Protein AF-A0A2M8FBP7-F1 (afdb_monomer)

pLDDT: mean 81.25, std 10.58, range [45.84, 94.75]

Sequence (83 aa):
MGANMSLKKSAWDKIKYRTAIKDHHVHEDVDITMLIGKIGKIEFDKKLIMATSARRIKRRPHSFFVQYPVRMLKTYRKHSKNN

Secondary structure (DSSP, 8-state):
--------HHHHHHHTTT--TT-TTS-HHHHHHHHHHTTS-----TT------THHHHH-HHHHHTHHHHHHHHHHHHHHH--

Solvent-accessible surface area (backbone atoms only — not comparable to full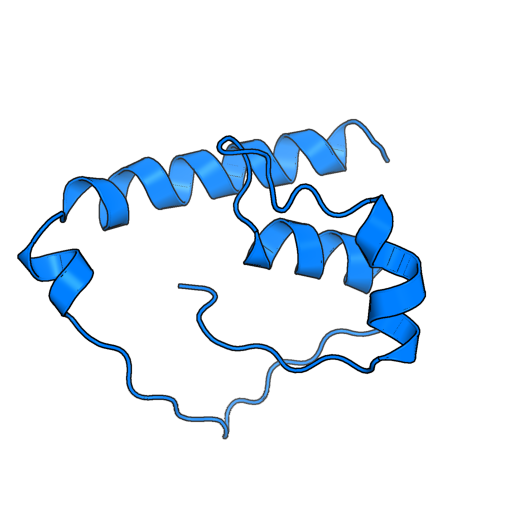-atom values): 5377 Å² total; per-residue (Å²): 140,64,90,75,85,86,78,57,68,78,58,44,72,74,40,59,88,76,50,55,78,86,42,88,61,44,34,53,59,59,49,50,49,56,56,44,55,76,77,49,89,83,84,82,67,89,83,70,80,76,91,78,79,63,61,55,56,76,75,41,43,62,59,58,75,48,52,43,58,54,20,46,56,45,34,51,54,57,55,65,75,74,108

Foldseek 3Di:
DLPDDDDDPVLCVVCVVVQPPVDPLADRSLLSVLSSVVPDDDDDDPVDDDDDDCVCCVPPVCCVPPVVVRNHVSSVVVVVVVD

Structure (mmCIF, N/CA/C/O backbone):
data_AF-A0A2M8FBP7-F1
#
_entry.id   AF-A0A2M8FBP7-F1
#
loop_
_atom_site.group_PDB
_atom_site.id
_atom_site.type_symbol
_atom_site.label_atom_id
_atom_site.label_alt_id
_atom_site.label_comp_id
_atom_site.label_asym_id
_atom_site.label_entity_id
_atom_site.label_seq_id
_atom_site.pdbx_PDB_ins_code
_atom_site.Cartn_x
_atom_site.Cartn_y
_atom_site.Cartn_z
_atom_site.occupancy
_atom_site.B_iso_or_equiv
_atom_site.auth_seq_id
_atom_site.auth_comp_id
_atom_site.auth_asym_id
_atom_site.auth_atom_id
_atom_site.pdbx_PDB_model_num
ATOM 1 N N . MET A 1 1 ? 2.958 -1.351 -10.034 1.00 51.59 1 MET A N 1
ATOM 2 C CA . MET A 1 1 ? 4.068 -1.193 -9.090 1.00 51.59 1 MET A CA 1
ATOM 3 C C . MET A 1 1 ? 3.497 -0.775 -7.737 1.00 51.59 1 MET A C 1
ATOM 5 O O . MET A 1 1 ? 3.572 0.380 -7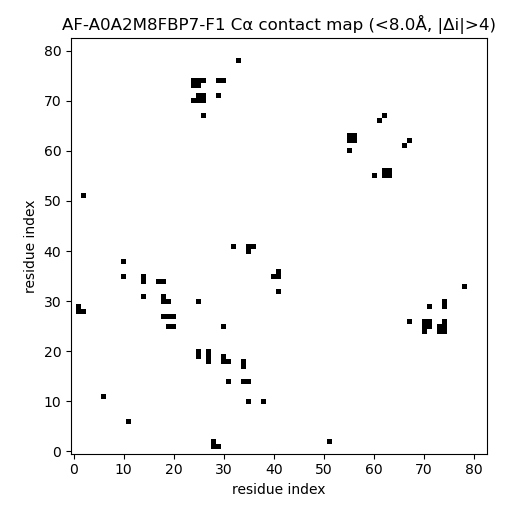.367 1.00 51.59 1 MET A O 1
ATOM 9 N N . GLY A 1 2 ? 2.907 -1.731 -7.023 1.00 55.53 2 GLY A N 1
ATOM 10 C CA . GLY A 1 2 ? 2.663 -1.707 -5.574 1.00 55.53 2 GLY A CA 1
ATOM 11 C C . GLY A 1 2 ? 2.970 -3.107 -5.029 1.00 55.53 2 GLY A C 1
ATOM 12 O O . GLY A 1 2 ? 2.245 -3.675 -4.233 1.00 55.53 2 GLY A O 1
ATOM 13 N N . ALA A 1 3 ? 4.014 -3.734 -5.584 1.00 64.38 3 ALA A N 1
ATOM 14 C CA . ALA A 1 3 ? 4.128 -5.190 -5.656 1.00 64.38 3 ALA A CA 1
ATOM 15 C C . ALA A 1 3 ? 4.460 -5.875 -4.323 1.00 64.38 3 ALA A C 1
ATOM 17 O O . ALA A 1 3 ? 4.568 -7.099 -4.294 1.00 64.38 3 ALA A O 1
ATOM 18 N N . ASN A 1 4 ? 4.672 -5.110 -3.254 1.00 81.38 4 ASN A N 1
ATOM 19 C CA . ASN A 1 4 ? 4.936 -5.667 -1.944 1.00 81.38 4 ASN A CA 1
ATOM 20 C C . ASN A 1 4 ? 4.507 -4.706 -0.839 1.00 81.38 4 ASN A C 1
ATOM 22 O O . ASN A 1 4 ? 4.886 -3.535 -0.848 1.00 81.38 4 ASN A O 1
ATOM 26 N N . MET A 1 5 ? 3.764 -5.231 0.126 1.00 89.06 5 MET A N 1
ATOM 27 C CA . MET A 1 5 ? 3.533 -4.594 1.410 1.00 89.06 5 MET A CA 1
ATOM 28 C C . MET A 1 5 ? 3.368 -5.682 2.467 1.00 89.06 5 MET A C 1
ATOM 30 O O . MET A 1 5 ? 2.880 -6.775 2.179 1.00 89.06 5 MET A O 1
ATOM 34 N N . SER A 1 6 ? 3.720 -5.361 3.706 1.00 90.06 6 SER A N 1
ATOM 35 C CA . SER A 1 6 ? 3.336 -6.163 4.863 1.00 90.06 6 SER A CA 1
ATOM 36 C C . SER A 1 6 ? 2.443 -5.324 5.769 1.00 90.06 6 SER A C 1
ATOM 38 O O . SER A 1 6 ? 2.606 -4.108 5.875 1.00 90.06 6 SER A O 1
ATOM 40 N N . LEU A 1 7 ? 1.455 -5.961 6.392 1.00 91.19 7 LEU A N 1
ATOM 41 C CA . LEU A 1 7 ? 0.524 -5.298 7.298 1.00 91.19 7 LEU A CA 1
ATOM 42 C C . LEU A 1 7 ? 0.118 -6.244 8.427 1.00 91.19 7 LEU A C 1
ATOM 44 O O . LEU A 1 7 ? 0.039 -7.459 8.251 1.00 91.19 7 LEU A O 1
ATOM 48 N N . LYS A 1 8 ? -0.141 -5.684 9.611 1.00 93.56 8 LYS A N 1
ATOM 49 C CA . LYS A 1 8 ? -0.586 -6.469 10.770 1.00 93.56 8 LYS A CA 1
ATOM 50 C C . LYS A 1 8 ? -1.990 -7.019 10.521 1.00 93.56 8 LYS A C 1
ATOM 52 O O . LYS A 1 8 ? -2.870 -6.275 10.092 1.00 93.56 8 LYS A O 1
ATOM 57 N N . LYS A 1 9 ? -2.244 -8.273 10.911 1.00 93.75 9 LYS A N 1
ATOM 58 C CA . LYS A 1 9 ? -3.584 -8.890 10.839 1.00 93.75 9 LYS A CA 1
ATOM 59 C C . LYS A 1 9 ? -4.663 -8.031 11.513 1.00 93.75 9 LYS A C 1
ATOM 61 O O . LYS A 1 9 ? -5.738 -7.841 10.963 1.00 93.75 9 LYS A O 1
ATOM 66 N N . SER A 1 10 ? -4.343 -7.421 12.652 1.00 94.75 10 SER A N 1
ATOM 67 C CA . SER A 1 10 ? -5.261 -6.518 13.354 1.00 94.75 10 SER A CA 1
ATOM 68 C C . SER A 1 10 ? -5.620 -5.255 12.561 1.00 94.75 10 SER A C 1
ATOM 70 O O . SER A 1 10 ? -6.724 -4.738 12.713 1.00 94.75 10 SER A O 1
ATOM 72 N N . ALA A 1 11 ? -4.721 -4.750 11.710 1.00 92.56 11 ALA A N 1
ATOM 73 C CA . ALA A 1 11 ? -5.026 -3.657 10.789 1.00 92.56 11 ALA A CA 1
ATOM 74 C C . ALA A 1 11 ? -5.874 -4.157 9.610 1.00 92.56 11 ALA A C 1
ATOM 76 O O . ALA A 1 11 ? -6.841 -3.494 9.240 1.00 92.56 11 ALA A O 1
ATOM 77 N N . TRP A 1 12 ? -5.568 -5.350 9.083 1.00 93.25 12 TRP A N 1
ATOM 78 C CA . TRP A 1 12 ? -6.359 -5.992 8.028 1.00 93.25 12 TRP A CA 1
ATOM 79 C C . TRP A 1 12 ? -7.827 -6.144 8.410 1.00 93.25 12 TRP A C 1
ATOM 81 O O . TRP A 1 12 ? -8.718 -5.724 7.675 1.00 93.25 12 TRP A O 1
ATOM 91 N N . ASP A 1 13 ? -8.079 -6.710 9.589 1.00 93.88 13 ASP A N 1
ATOM 92 C CA . ASP A 1 13 ? -9.429 -7.029 10.041 1.00 93.88 13 ASP A CA 1
ATOM 93 C C . ASP A 1 13 ? -10.317 -5.783 10.172 1.00 93.88 13 ASP A C 1
ATOM 95 O O . ASP A 1 13 ? -11.527 -5.876 9.966 1.00 93.88 13 ASP A O 1
ATOM 99 N N . LYS A 1 14 ? -9.720 -4.608 10.419 1.00 91.94 14 LYS A N 1
ATOM 100 C CA . LYS A 1 14 ? -10.424 -3.319 10.486 1.00 91.94 14 LYS A CA 1
ATOM 101 C C . LYS A 1 14 ? -10.818 -2.766 9.116 1.00 91.94 14 LYS A C 1
ATOM 103 O O . LYS A 1 14 ? -11.817 -2.056 9.018 1.00 91.94 14 LYS A O 1
ATOM 108 N N . ILE A 1 15 ? -10.037 -3.045 8.071 1.00 90.25 15 ILE A N 1
ATOM 109 C CA . ILE A 1 15 ? -10.213 -2.412 6.755 1.00 90.25 15 ILE A CA 1
ATOM 110 C C . ILE A 1 15 ? -10.799 -3.344 5.701 1.00 90.25 15 ILE A C 1
ATOM 112 O O . ILE A 1 15 ? -11.394 -2.843 4.753 1.00 90.25 15 ILE A O 1
ATOM 116 N N . LYS A 1 16 ? -10.674 -4.670 5.849 1.00 88.19 16 LYS A N 1
ATOM 117 C CA . LYS A 1 16 ? -11.002 -5.656 4.801 1.00 88.19 16 LYS A CA 1
ATOM 118 C C . LYS A 1 16 ? -12.402 -5.496 4.201 1.00 88.19 16 LYS A C 1
ATOM 120 O O . LYS A 1 16 ? -12.572 -5.643 2.999 1.00 88.19 16 LYS A O 1
ATOM 125 N N . TYR A 1 17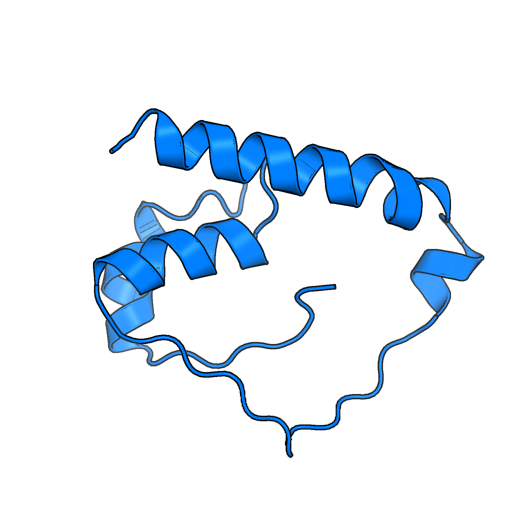 ? -13.397 -5.104 4.996 1.00 87.56 17 TYR A N 1
ATOM 126 C CA . TYR A 1 17 ? -14.768 -4.885 4.513 1.00 87.56 17 TYR A CA 1
ATOM 127 C C . TYR A 1 17 ? -14.958 -3.579 3.726 1.00 87.56 17 TYR A C 1
ATOM 129 O O . TYR A 1 17 ? -15.950 -3.420 3.025 1.00 87.56 17 TYR A O 1
ATOM 137 N N . ARG A 1 18 ? -14.019 -2.638 3.850 1.00 83.38 18 ARG A N 1
ATOM 138 C CA . ARG A 1 18 ? -13.991 -1.357 3.127 1.00 83.38 18 ARG A CA 1
ATOM 139 C C . ARG A 1 18 ? -13.092 -1.409 1.896 1.00 83.38 18 ARG A C 1
ATOM 141 O O . ARG A 1 18 ? -13.198 -0.534 1.042 1.00 83.38 18 ARG A O 1
ATOM 148 N N . THR A 1 19 ? -12.209 -2.406 1.826 1.00 80.88 19 THR A N 1
ATOM 149 C CA . THR A 1 19 ? -11.342 -2.610 0.668 1.00 80.88 19 THR A CA 1
ATOM 150 C C . THR A 1 19 ? -12.168 -2.996 -0.549 1.00 80.88 19 THR A C 1
ATOM 152 O O . THR A 1 19 ? -13.062 -3.840 -0.495 1.00 80.88 19 THR A O 1
ATOM 155 N N . ALA A 1 20 ? -11.843 -2.392 -1.677 1.00 74.44 20 ALA A N 1
ATOM 156 C CA . ALA A 1 20 ? -12.513 -2.613 -2.941 1.00 74.44 20 ALA A CA 1
ATOM 157 C C . ALA A 1 20 ? -11.728 -3.619 -3.807 1.00 74.44 20 ALA A C 1
ATOM 159 O O . ALA A 1 20 ? -11.530 -3.411 -4.999 1.00 74.44 20 ALA A O 1
ATOM 160 N N . ILE A 1 21 ? -11.306 -4.741 -3.204 1.00 66.56 21 ILE A N 1
ATOM 161 C CA . ILE A 1 21 ? -10.480 -5.797 -3.835 1.00 66.56 21 ILE A CA 1
ATOM 162 C C . ILE A 1 21 ? -11.133 -6.362 -5.106 1.00 66.56 21 ILE A C 1
ATOM 164 O O . ILE A 1 21 ? -10.455 -6.717 -6.065 1.00 66.56 21 ILE A O 1
ATOM 168 N N . LYS A 1 22 ? -12.469 -6.436 -5.136 1.00 62.28 22 LYS A N 1
ATOM 169 C CA . LYS A 1 22 ? -13.233 -6.954 -6.285 1.00 62.28 22 LYS A CA 1
ATOM 170 C C . LYS A 1 22 ? -13.601 -5.884 -7.319 1.00 62.28 22 LYS A C 1
ATOM 172 O O . LYS A 1 22 ? -14.220 -6.204 -8.329 1.00 62.28 22 LYS A O 1
ATOM 177 N N . ASP A 1 23 ? -13.255 -4.623 -7.082 1.00 67.88 23 ASP A N 1
ATOM 178 C CA . ASP A 1 23 ? -13.598 -3.519 -7.973 1.00 67.88 23 ASP A CA 1
ATOM 179 C C . ASP A 1 23 ? -12.465 -3.286 -8.983 1.00 67.88 23 ASP A C 1
ATOM 181 O O . ASP A 1 23 ? -11.376 -2.816 -8.659 1.00 67.88 23 ASP A O 1
ATOM 185 N N . HIS A 1 24 ? -12.727 -3.593 -10.253 1.00 62.97 24 HIS A N 1
ATOM 186 C CA . HIS A 1 24 ? -11.752 -3.428 -11.334 1.00 62.97 24 HIS A CA 1
ATOM 187 C C . HIS A 1 24 ? -11.370 -1.964 -11.631 1.00 62.97 24 HIS A C 1
ATOM 189 O O . HIS A 1 24 ? -10.466 -1.720 -12.441 1.00 62.97 24 HIS A O 1
ATOM 195 N N . HIS A 1 25 ? -12.040 -0.989 -11.007 1.00 64.00 25 HIS A N 1
ATOM 196 C CA . HIS A 1 25 ? -11.801 0.438 -11.222 1.00 64.00 25 HIS A CA 1
ATOM 197 C C . HIS A 1 25 ? -10.741 1.029 -10.298 1.00 64.00 25 HIS A C 1
ATOM 199 O O . HIS A 1 25 ? -10.231 2.116 -10.592 1.00 64.00 25 HIS A O 1
ATOM 205 N N . VAL A 1 26 ? -10.395 0.326 -9.221 1.00 68.06 26 VAL A N 1
ATOM 206 C CA . VAL A 1 26 ? -9.390 0.753 -8.249 1.00 68.06 26 VAL A CA 1
ATOM 207 C C . VAL A 1 26 ? -8.093 -0.015 -8.414 1.00 68.06 26 VAL A C 1
ATOM 209 O O . VAL A 1 26 ? -8.017 -1.123 -8.947 1.00 68.06 26 VAL A O 1
ATOM 212 N N . HIS A 1 27 ? -7.030 0.635 -7.974 1.00 74.31 27 HIS A N 1
ATOM 213 C CA . HIS A 1 27 ? -5.754 0.005 -7.772 1.00 74.31 27 HIS A CA 1
ATOM 214 C C . HIS A 1 27 ? -5.721 -0.556 -6.347 1.00 74.31 27 HIS A C 1
ATOM 216 O O . HIS A 1 27 ? -5.561 0.207 -5.400 1.00 74.31 27 HIS A O 1
ATOM 222 N N . GLU A 1 28 ? -5.824 -1.878 -6.214 1.00 76.31 28 GLU A N 1
ATOM 223 C CA . GLU A 1 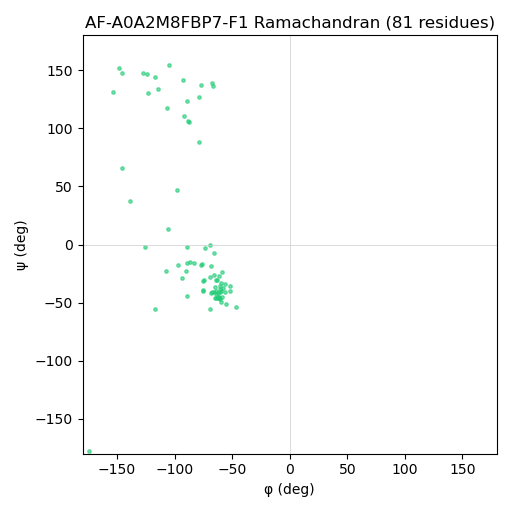28 ? -5.902 -2.605 -4.934 1.00 76.31 28 GLU A CA 1
ATOM 224 C C . GLU A 1 28 ? -4.856 -2.140 -3.906 1.00 76.31 28 GLU A C 1
ATOM 226 O O . GLU A 1 28 ? -5.220 -1.682 -2.827 1.00 76.31 28 GLU A O 1
ATOM 231 N N . ASP A 1 29 ? -3.573 -2.126 -4.281 1.00 81.31 29 ASP A N 1
ATOM 232 C CA . ASP A 1 29 ? -2.491 -1.726 -3.367 1.00 81.31 29 ASP A CA 1
ATOM 233 C C . ASP A 1 29 ? -2.648 -0.274 -2.852 1.00 81.31 29 ASP A C 1
ATOM 235 O O . ASP A 1 29 ? -2.362 0.028 -1.691 1.00 81.31 29 ASP A O 1
ATOM 239 N N . VAL A 1 30 ? -3.146 0.639 -3.696 1.00 82.94 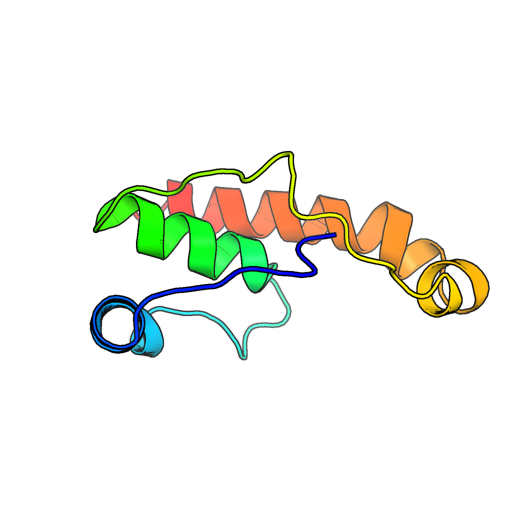30 VAL A N 1
ATOM 240 C CA . VAL A 1 30 ? -3.373 2.052 -3.337 1.00 82.94 30 VAL A CA 1
ATOM 241 C C . VAL A 1 30 ? -4.610 2.188 -2.454 1.00 82.94 30 VAL A C 1
ATOM 243 O O . VAL A 1 30 ? -4.592 2.958 -1.499 1.00 82.94 30 VAL A O 1
ATOM 246 N N . ASP A 1 31 ? -5.666 1.426 -2.734 1.00 86.19 31 ASP A N 1
ATOM 247 C CA . ASP A 1 31 ? -6.889 1.399 -1.929 1.00 86.19 31 ASP A CA 1
ATOM 248 C C . ASP A 1 31 ? -6.595 0.941 -0.492 1.00 86.19 31 ASP A C 1
ATOM 250 O O . ASP A 1 31 ? -6.968 1.617 0.469 1.00 86.19 31 ASP A O 1
ATOM 254 N N . ILE A 1 32 ? -5.824 -0.143 -0.347 1.00 88.19 32 ILE A N 1
ATOM 255 C CA . ILE A 1 32 ? -5.362 -0.648 0.952 1.00 88.19 32 ILE A CA 1
ATOM 256 C C . ILE A 1 32 ? -4.501 0.403 1.663 1.00 88.19 32 ILE A C 1
ATOM 258 O O . ILE A 1 32 ? -4.727 0.684 2.840 1.00 88.19 32 ILE A O 1
ATOM 262 N N . THR A 1 33 ? -3.555 1.026 0.955 1.00 88.75 33 THR A N 1
ATOM 263 C CA . THR A 1 33 ? -2.684 2.073 1.517 1.00 88.75 33 THR A CA 1
ATOM 264 C C . THR A 1 33 ? -3.499 3.261 2.044 1.00 88.75 33 THR A C 1
ATOM 266 O O . THR A 1 33 ? -3.281 3.702 3.170 1.00 88.75 33 THR A O 1
ATOM 269 N N . MET A 1 34 ? -4.491 3.745 1.291 1.00 88.06 34 MET A N 1
ATOM 270 C CA . MET A 1 34 ? -5.350 4.858 1.724 1.00 88.06 34 MET A CA 1
ATOM 271 C C . MET A 1 34 ? -6.184 4.487 2.957 1.00 88.06 34 MET A C 1
ATOM 273 O O . MET A 1 34 ? -6.319 5.295 3.872 1.00 88.06 34 MET A O 1
ATOM 277 N N . LEU A 1 35 ? -6.714 3.260 3.022 1.00 89.81 35 LEU A N 1
ATOM 278 C CA . LEU A 1 35 ? -7.488 2.787 4.174 1.00 89.81 35 LEU A CA 1
ATOM 279 C C . LEU A 1 35 ? -6.627 2.610 5.429 1.00 89.81 35 LEU A C 1
ATOM 281 O O . LEU A 1 35 ? -7.055 3.009 6.512 1.00 89.81 35 LEU A O 1
ATOM 285 N N . ILE A 1 36 ? -5.418 2.052 5.297 1.00 90.81 36 ILE A N 1
ATOM 286 C CA . ILE A 1 36 ? -4.473 1.913 6.416 1.00 90.81 36 ILE A CA 1
ATOM 287 C C . ILE A 1 36 ? -4.039 3.287 6.922 1.00 90.81 36 ILE A C 1
ATOM 289 O O . ILE A 1 36 ? -4.015 3.493 8.133 1.00 90.81 36 ILE A O 1
ATOM 293 N N . GLY A 1 37 ? -3.757 4.236 6.024 1.00 89.81 37 GLY A N 1
ATOM 294 C CA . GLY A 1 37 ? -3.338 5.590 6.394 1.00 89.81 37 GLY A CA 1
ATOM 295 C C . GLY A 1 37 ? -4.357 6.339 7.259 1.00 89.81 37 GLY A C 1
ATOM 296 O O . GLY A 1 37 ? -3.976 7.213 8.028 1.00 89.81 37 GLY A O 1
ATOM 297 N N . LYS A 1 38 ? -5.644 5.963 7.203 1.00 88.75 38 LYS A N 1
ATOM 298 C CA . LYS A 1 38 ? -6.687 6.519 8.084 1.00 88.75 38 LYS A CA 1
ATOM 299 C C . LYS A 1 38 ? -6.669 5.945 9.506 1.00 88.75 38 LYS A C 1
ATOM 301 O O . LYS A 1 38 ? -7.292 6.522 10.389 1.00 88.75 38 LYS A O 1
ATOM 306 N N . ILE A 1 39 ? -6.021 4.801 9.735 1.00 91.06 39 ILE A N 1
ATOM 307 C CA . ILE A 1 39 ? -6.067 4.073 11.018 1.00 91.06 39 ILE A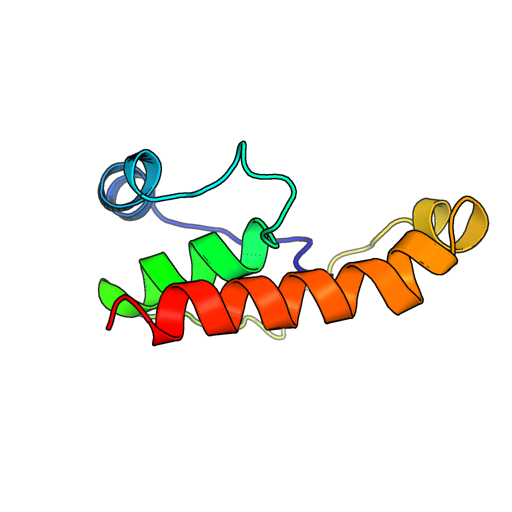 CA 1
ATOM 308 C C . ILE A 1 39 ? -4.686 3.784 11.618 1.00 91.06 39 ILE A C 1
ATOM 310 O O . ILE A 1 39 ? -4.600 3.174 12.685 1.00 91.06 39 ILE A O 1
ATOM 314 N N . GLY A 1 40 ? -3.606 4.160 10.936 1.00 89.38 40 GLY A N 1
ATOM 315 C CA . GLY A 1 40 ? -2.251 3.845 11.360 1.00 89.38 40 GLY A CA 1
ATOM 316 C C . GLY A 1 40 ? -1.175 4.499 10.501 1.00 89.38 40 GLY A C 1
ATOM 317 O O . GLY A 1 40 ? -1.452 5.256 9.574 1.00 89.38 40 GLY A O 1
ATOM 318 N N . LYS A 1 41 ? 0.080 4.192 10.838 1.00 90.94 41 LYS A N 1
ATOM 319 C CA . LYS A 1 41 ? 1.268 4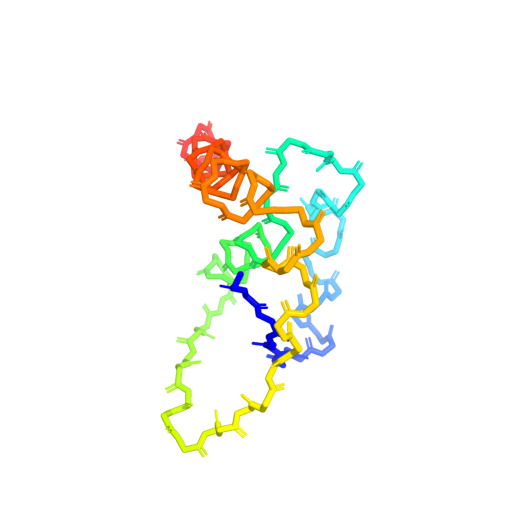.709 10.158 1.00 90.94 41 LYS A CA 1
ATOM 320 C C . LYS A 1 41 ? 1.710 3.758 9.049 1.00 90.94 41 LYS A C 1
ATOM 322 O O . LYS A 1 41 ? 1.687 2.541 9.224 1.00 90.94 41 LYS A O 1
ATOM 327 N N . ILE A 1 42 ? 2.146 4.333 7.935 1.00 91.19 42 ILE A N 1
ATOM 328 C CA . ILE A 1 42 ? 2.759 3.621 6.814 1.00 91.19 42 ILE A CA 1
ATOM 329 C C . ILE A 1 42 ? 4.210 4.077 6.724 1.00 91.19 42 ILE A C 1
ATOM 331 O O . ILE A 1 42 ? 4.492 5.272 6.799 1.00 91.19 42 ILE A O 1
ATOM 335 N N . GLU A 1 43 ? 5.124 3.124 6.574 1.00 91.38 43 GLU A N 1
ATOM 336 C CA . GLU A 1 43 ? 6.556 3.382 6.455 1.00 91.38 43 GLU A CA 1
ATOM 337 C C . GLU A 1 43 ? 7.107 2.685 5.213 1.00 91.38 43 GLU A C 1
ATOM 339 O O . GLU A 1 43 ? 6.625 1.626 4.808 1.00 91.38 43 GLU A O 1
ATOM 344 N N . PHE A 1 44 ? 8.113 3.301 4.598 1.00 90.56 44 PHE A N 1
ATOM 345 C CA . PHE A 1 44 ? 8.799 2.759 3.433 1.00 90.56 44 PHE A CA 1
ATOM 346 C C . PHE A 1 44 ? 10.181 2.254 3.838 1.00 90.56 44 PHE A C 1
ATOM 348 O O . PHE A 1 44 ? 11.033 3.040 4.258 1.00 90.56 44 PHE A O 1
ATOM 355 N N . ASP A 1 45 ? 10.410 0.951 3.683 1.00 90.44 45 ASP A N 1
ATOM 356 C CA . ASP A 1 45 ? 11.714 0.346 3.932 1.00 90.44 45 ASP A CA 1
ATOM 357 C C . ASP A 1 45 ? 12.586 0.394 2.670 1.00 90.44 45 ASP A C 1
ATOM 359 O O . ASP A 1 45 ? 12.402 -0.374 1.725 1.00 90.44 45 ASP A O 1
ATOM 363 N N . LYS A 1 46 ? 13.578 1.292 2.676 1.00 90.62 46 LYS A N 1
ATOM 364 C CA . LYS A 1 46 ? 14.548 1.454 1.580 1.00 90.62 46 LYS A CA 1
ATOM 365 C C . LYS A 1 46 ? 15.508 0.268 1.439 1.00 90.62 46 LYS A C 1
ATOM 367 O O . LYS A 1 46 ? 16.144 0.144 0.396 1.00 90.62 46 LYS A O 1
ATOM 372 N N . LYS A 1 47 ? 15.657 -0.565 2.474 1.00 94.00 47 LYS A N 1
ATOM 373 C CA . LYS A 1 47 ? 16.535 -1.744 2.459 1.00 94.00 47 LYS A CA 1
ATOM 374 C C . LYS A 1 47 ? 15.833 -2.975 1.883 1.00 94.00 47 LYS A C 1
ATOM 376 O O . LYS A 1 47 ? 16.505 -3.936 1.514 1.00 94.00 47 LYS A O 1
ATOM 381 N N . LEU A 1 48 ? 14.504 -2.945 1.766 1.00 89.25 48 LEU A N 1
ATOM 382 C CA . LEU A 1 48 ? 13.715 -4.035 1.205 1.00 89.25 48 LEU A CA 1
ATOM 383 C C . LEU A 1 48 ? 13.780 -4.025 -0.330 1.00 89.25 48 LEU A C 1
ATOM 385 O O . LEU A 1 48 ? 12.941 -3.437 -1.014 1.00 89.25 48 LEU A O 1
ATOM 389 N N . ILE A 1 49 ? 14.787 -4.703 -0.877 1.00 89.06 49 ILE A N 1
ATOM 390 C CA . ILE A 1 49 ? 14.973 -4.856 -2.324 1.00 89.06 49 ILE A CA 1
ATOM 391 C C . ILE A 1 49 ? 14.231 -6.108 -2.803 1.00 89.06 49 ILE A C 1
ATOM 393 O O . ILE A 1 49 ? 14.479 -7.215 -2.333 1.00 89.06 49 ILE A O 1
ATOM 397 N N . MET A 1 50 ? 13.326 -5.935 -3.767 1.00 84.06 50 MET A N 1
ATOM 398 C CA . MET A 1 50 ? 12.492 -7.003 -4.324 1.00 84.06 50 MET A CA 1
ATOM 399 C C . MET A 1 50 ? 12.689 -7.114 -5.835 1.00 84.06 50 MET A C 1
ATOM 401 O O . MET A 1 50 ? 12.556 -6.128 -6.561 1.00 84.06 50 MET A O 1
ATOM 405 N N . ALA A 1 51 ? 12.928 -8.329 -6.328 1.00 86.00 51 ALA A N 1
ATOM 406 C CA . ALA A 1 51 ? 12.922 -8.599 -7.761 1.00 86.00 51 ALA A CA 1
ATOM 407 C C . ALA A 1 51 ? 11.478 -8.676 -8.285 1.00 86.00 51 ALA A C 1
ATOM 409 O O . ALA A 1 51 ? 10.609 -9.296 -7.674 1.00 86.00 51 ALA A O 1
ATOM 410 N N . THR A 1 52 ? 11.215 -8.078 -9.449 1.00 83.19 52 THR A N 1
ATOM 411 C CA . THR A 1 52 ? 9.913 -8.176 -10.121 1.00 83.19 52 THR A CA 1
ATOM 412 C C . THR A 1 52 ? 10.066 -8.704 -11.541 1.00 83.19 52 THR A C 1
ATOM 414 O O . THR A 1 52 ? 11.060 -8.454 -12.222 1.00 83.19 52 THR A O 1
ATOM 417 N N . SER A 1 53 ? 9.073 -9.456 -12.012 1.00 85.75 53 SER A N 1
ATOM 418 C CA . SER A 1 53 ? 9.111 -10.024 -13.356 1.00 85.75 53 SER A CA 1
ATOM 419 C C . SER A 1 53 ? 8.753 -8.980 -14.417 1.00 85.75 53 SER A C 1
ATOM 421 O O . SER A 1 53 ? 7.651 -8.432 -14.423 1.00 85.75 53 SER A O 1
ATOM 423 N N . ALA A 1 54 ? 9.616 -8.817 -15.423 1.00 83.62 54 ALA A N 1
ATOM 424 C CA . ALA A 1 54 ? 9.342 -7.979 -16.596 1.00 83.62 54 ALA A CA 1
ATOM 425 C C . ALA A 1 54 ? 8.244 -8.541 -17.530 1.00 83.62 54 ALA A C 1
ATOM 427 O O . ALA A 1 54 ? 7.909 -7.931 -18.546 1.00 83.62 54 ALA A O 1
ATOM 428 N N . ARG A 1 55 ? 7.656 -9.706 -17.220 1.00 85.69 55 ARG A N 1
ATOM 429 C CA . ARG A 1 55 ? 6.699 -10.411 -18.091 1.00 85.69 55 ARG A CA 1
ATOM 430 C C . ARG A 1 55 ? 5.474 -9.564 -18.448 1.00 85.69 55 ARG A C 1
ATOM 432 O O . ARG A 1 55 ? 5.012 -9.634 -19.585 1.00 85.69 55 ARG A O 1
ATOM 439 N N . ARG A 1 56 ? 4.962 -8.749 -17.514 1.00 80.38 56 ARG A N 1
ATOM 440 C CA . ARG A 1 56 ? 3.810 -7.858 -17.764 1.00 80.38 56 ARG A CA 1
ATOM 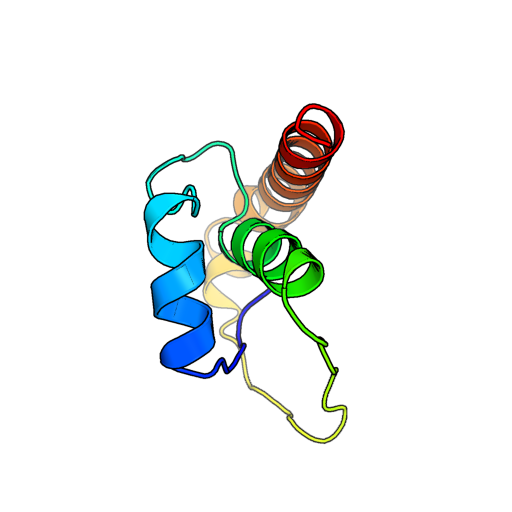441 C C . ARG A 1 56 ? 4.159 -6.743 -18.752 1.00 80.38 56 ARG A C 1
ATOM 443 O O . ARG A 1 56 ? 3.362 -6.475 -19.644 1.00 80.38 56 ARG A O 1
ATOM 450 N N . ILE A 1 57 ? 5.352 -6.162 -18.633 1.00 82.00 57 ILE A N 1
ATOM 451 C CA . ILE A 1 57 ? 5.851 -5.132 -19.555 1.00 82.00 57 ILE A CA 1
ATOM 452 C C . ILE A 1 57 ? 6.024 -5.735 -20.953 1.00 82.00 57 ILE A C 1
ATOM 454 O O . ILE A 1 57 ? 5.527 -5.173 -21.921 1.00 82.00 57 ILE A O 1
ATOM 458 N N . LYS A 1 58 ? 6.631 -6.928 -21.046 1.00 83.25 58 LYS A N 1
ATOM 459 C CA . LYS A 1 58 ? 6.862 -7.616 -22.327 1.00 83.25 58 LYS A CA 1
ATOM 460 C C . LYS A 1 58 ? 5.572 -8.051 -23.032 1.00 83.25 58 LYS A C 1
ATOM 462 O O . LYS A 1 58 ? 5.485 -7.948 -24.245 1.00 83.25 58 LYS A O 1
ATOM 467 N N . ARG A 1 59 ? 4.581 -8.571 -22.296 1.00 85.31 59 ARG A N 1
ATOM 468 C CA . ARG A 1 59 ? 3.366 -9.159 -22.898 1.00 85.31 59 ARG A CA 1
ATOM 469 C C . ARG A 1 59 ? 2.198 -8.184 -23.043 1.00 85.31 59 ARG A C 1
ATOM 471 O O . ARG A 1 59 ? 1.350 -8.400 -23.898 1.00 85.31 59 ARG A O 1
ATOM 478 N N . ARG A 1 60 ? 2.084 -7.173 -22.173 1.00 80.75 60 ARG A N 1
ATOM 479 C CA . ARG A 1 60 ? 0.949 -6.228 -22.143 1.00 80.75 60 ARG A CA 1
ATOM 480 C C . ARG A 1 60 ? 1.406 -4.821 -21.721 1.00 80.75 60 ARG A C 1
ATOM 482 O O . ARG A 1 60 ? 0.981 -4.342 -20.665 1.00 80.75 60 ARG A O 1
ATOM 489 N N . PRO A 1 61 ? 2.230 -4.126 -22.524 1.00 78.75 61 PRO A N 1
ATOM 490 C CA . PRO A 1 61 ? 2.819 -2.836 -22.147 1.00 78.75 61 PRO A CA 1
ATOM 491 C C . PRO A 1 61 ? 1.767 -1.753 -21.863 1.00 78.75 61 PRO A C 1
ATOM 493 O O . PRO A 1 61 ? 1.886 -1.028 -20.881 1.00 78.75 61 PRO A O 1
ATOM 496 N N . HIS A 1 62 ? 0.666 -1.706 -22.621 1.00 78.19 62 HIS A N 1
ATOM 497 C CA . HIS A 1 62 ? -0.433 -0.757 -22.383 1.00 78.19 62 HIS A CA 1
ATOM 498 C C . HIS A 1 62 ? -1.080 -0.911 -20.990 1.00 78.19 62 HIS A C 1
ATOM 500 O O . HIS A 1 62 ? -1.481 0.068 -20.357 1.00 78.19 62 HIS A O 1
ATOM 506 N N . SER A 1 63 ? -1.141 -2.141 -20.462 1.00 74.12 63 SER A N 1
ATOM 507 C CA . SER A 1 63 ? -1.633 -2.382 -19.095 1.00 74.12 63 SER A CA 1
ATOM 508 C C . SER A 1 63 ? -0.718 -1.770 -18.029 1.00 74.12 63 SER A C 1
ATOM 510 O O . SER A 1 63 ? -1.179 -1.422 -16.945 1.00 74.12 63 SER A O 1
ATOM 512 N N . PHE A 1 64 ? 0.571 -1.616 -18.346 1.00 71.94 64 PHE A N 1
ATOM 513 C CA . PHE A 1 64 ? 1.576 -1.065 -17.450 1.00 71.94 64 PHE A CA 1
ATOM 514 C C . PHE A 1 64 ? 1.682 0.459 -17.566 1.00 71.94 64 PHE A C 1
ATOM 516 O O . PHE A 1 64 ? 1.722 1.131 -16.546 1.00 71.94 64 PHE A O 1
ATOM 523 N N . PHE A 1 65 ? 1.686 1.008 -18.782 1.00 78.06 65 PHE A N 1
ATOM 524 C CA . PHE A 1 65 ? 1.922 2.441 -18.992 1.00 78.06 65 PHE A CA 1
ATOM 525 C C . PHE A 1 65 ? 0.650 3.299 -18.988 1.00 78.06 65 PHE A C 1
ATOM 527 O O . PHE A 1 65 ? 0.735 4.483 -18.692 1.00 78.06 65 PHE A O 1
ATOM 534 N N . VAL A 1 66 ? -0.529 2.726 -19.267 1.00 77.69 66 VAL A N 1
ATOM 535 C CA . VAL A 1 66 ? -1.781 3.502 -19.403 1.00 77.69 66 VAL A CA 1
ATOM 536 C C . VAL A 1 66 ? -2.810 3.121 -18.344 1.00 77.69 66 VAL A C 1
ATOM 538 O O . VAL A 1 66 ? -3.263 3.966 -17.574 1.00 77.69 66 VAL A O 1
ATOM 541 N N . GLN A 1 67 ? -3.171 1.837 -18.250 1.00 74.62 67 GLN A N 1
ATOM 542 C CA . GLN A 1 67 ? -4.216 1.408 -17.305 1.00 74.62 67 GLN A CA 1
ATOM 543 C C . GLN A 1 67 ? -3.814 1.655 -15.848 1.00 74.62 67 GLN A C 1
ATOM 545 O O . GLN A 1 67 ? -4.668 1.913 -15.000 1.00 74.62 67 GLN A O 1
ATOM 550 N N . TYR A 1 68 ? -2.517 1.589 -15.564 1.00 74.56 68 TYR A N 1
ATOM 551 C CA . TYR A 1 68 ? -1.977 1.733 -14.227 1.00 74.56 68 TYR A CA 1
ATOM 552 C C . TYR A 1 68 ? -2.111 3.169 -13.673 1.00 74.56 68 TYR A C 1
ATOM 554 O O . TYR A 1 68 ? -2.785 3.318 -12.648 1.00 74.56 68 TYR A O 1
ATOM 562 N N . PRO A 1 69 ? -1.612 4.234 -14.346 1.00 80.94 69 PRO A N 1
ATOM 563 C CA . PRO A 1 69 ? -1.887 5.615 -13.931 1.00 80.94 69 PRO A CA 1
ATOM 564 C C . PRO A 1 69 ? -3.381 5.945 -13.835 1.00 80.94 69 PRO A C 1
ATOM 566 O O . PRO A 1 69 ? -3.822 6.584 -12.880 1.00 80.94 69 PRO A O 1
ATOM 569 N N . VAL A 1 70 ? -4.190 5.467 -14.787 1.00 82.44 70 VAL A N 1
ATOM 570 C CA . VAL A 1 70 ? -5.637 5.736 -14.798 1.00 82.44 70 VAL A CA 1
ATOM 571 C C . VAL A 1 70 ? -6.324 5.156 -13.558 1.00 82.44 70 VAL A C 1
ATOM 573 O O . VAL A 1 70 ? -7.130 5.840 -12.925 1.00 82.44 70 VAL A O 1
ATOM 576 N N . ARG A 1 71 ? -6.005 3.913 -13.174 1.00 80.06 71 ARG A N 1
ATOM 577 C CA . ARG A 1 71 ? -6.549 3.293 -11.951 1.00 80.06 71 ARG A CA 1
ATOM 578 C C . ARG A 1 71 ? -6.077 4.008 -10.687 1.00 80.06 71 ARG A C 1
ATOM 580 O O . ARG A 1 71 ? -6.869 4.165 -9.759 1.00 80.06 71 ARG A O 1
ATOM 587 N N . MET A 1 72 ? -4.835 4.489 -10.655 1.00 80.25 72 MET A N 1
ATOM 588 C CA . MET A 1 72 ? -4.318 5.282 -9.535 1.00 80.25 72 MET A CA 1
ATOM 589 C C . MET A 1 72 ? -5.144 6.562 -9.328 1.00 80.25 72 MET A C 1
ATOM 591 O O . MET A 1 72 ? -5.648 6.795 -8.229 1.00 80.25 72 MET A O 1
ATOM 595 N N . LEU A 1 73 ? -5.387 7.335 -10.393 1.00 81.69 73 LEU A N 1
ATOM 596 C CA . LEU A 1 73 ? -6.207 8.554 -10.332 1.00 81.69 73 LEU A CA 1
ATOM 597 C C . LEU A 1 73 ? -7.656 8.271 -9.912 1.00 81.69 73 LEU A C 1
ATOM 599 O O . LEU A 1 73 ? -8.220 9.002 -9.096 1.00 81.69 73 LEU A O 1
ATOM 603 N N . LYS A 1 74 ? -8.265 7.200 -10.439 1.00 82.25 74 LYS A N 1
ATOM 604 C CA . LYS A 1 74 ? -9.618 6.775 -10.036 1.00 82.25 74 LYS A CA 1
ATOM 605 C C . LYS A 1 74 ? -9.685 6.426 -8.547 1.00 82.25 74 LYS A C 1
ATOM 607 O O . LYS A 1 74 ? -10.631 6.830 -7.876 1.00 82.25 74 LYS A O 1
ATOM 612 N N . THR A 1 75 ? -8.665 5.744 -8.026 1.00 79.75 75 THR A N 1
ATOM 613 C CA . THR A 1 75 ? -8.576 5.372 -6.603 1.00 79.75 75 THR A CA 1
ATOM 614 C C . THR A 1 75 ? -8.472 6.599 -5.712 1.00 79.75 75 THR A C 1
ATOM 616 O O . THR A 1 75 ? -9.222 6.721 -4.745 1.00 79.75 75 THR A O 1
ATOM 619 N N . TYR A 1 76 ? -7.616 7.554 -6.077 1.00 80.25 76 TYR A N 1
ATOM 620 C CA . TYR A 1 76 ? -7.482 8.801 -5.329 1.00 80.25 76 TYR A CA 1
ATOM 621 C C . TYR A 1 76 ? -8.795 9.596 -5.305 1.00 80.25 76 TYR A C 1
ATOM 623 O O . TYR A 1 76 ? -9.251 10.013 -4.243 1.00 80.25 76 TYR A O 1
ATOM 631 N N . ARG A 1 77 ? -9.469 9.729 -6.457 1.00 80.31 77 ARG A N 1
ATOM 632 C CA . ARG A 1 77 ? -10.780 10.396 -6.554 1.00 80.31 77 ARG A CA 1
ATOM 633 C C . ARG A 1 77 ? -11.853 9.728 -5.689 1.00 80.31 77 ARG A C 1
ATOM 635 O O . ARG A 1 77 ? -12.648 10.434 -5.076 1.00 80.31 77 ARG A O 1
ATOM 642 N N . LYS A 1 78 ? -11.876 8.392 -5.625 1.00 79.69 78 LYS A N 1
ATOM 643 C CA . LYS A 1 78 ? -12.815 7.627 -4.785 1.00 79.69 78 LYS A CA 1
ATOM 644 C C . LYS A 1 78 ? -12.620 7.939 -3.299 1.00 79.69 78 LYS A C 1
ATOM 646 O O . LYS A 1 78 ? -13.593 8.210 -2.606 1.00 79.69 78 LYS A O 1
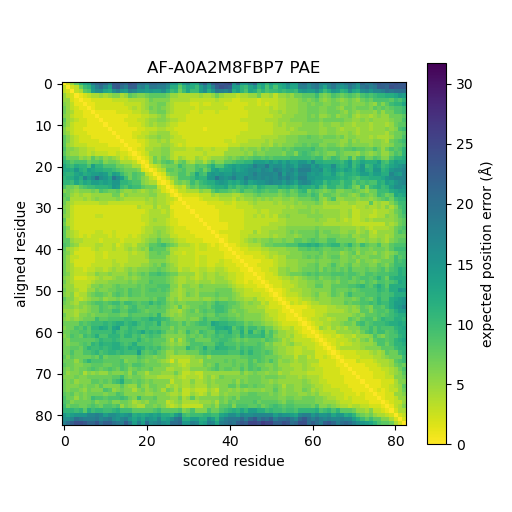ATOM 651 N N . HIS A 1 79 ? -11.375 7.960 -2.824 1.00 78.56 79 HIS A N 1
ATOM 652 C CA . HIS A 1 79 ? -11.073 8.281 -1.423 1.00 78.56 79 HIS A CA 1
ATOM 653 C C . HIS A 1 79 ? -11.222 9.767 -1.091 1.00 78.56 79 HIS A C 1
ATOM 655 O O . HIS A 1 79 ? -11.611 10.080 0.028 1.00 78.56 79 HIS A O 1
ATOM 661 N N . SER A 1 80 ? -10.984 10.665 -2.052 1.00 72.88 80 SER A N 1
ATOM 662 C CA . SER A 1 80 ? -11.180 12.113 -1.887 1.00 72.88 80 SER A CA 1
ATOM 663 C C . SER A 1 80 ? -12.649 12.524 -1.780 1.00 72.88 80 SER A C 1
ATOM 665 O O . SER A 1 80 ? -12.921 13.554 -1.184 1.00 72.88 80 SER A O 1
ATOM 667 N N . LYS A 1 81 ? -13.583 11.769 -2.372 1.00 60.22 81 LYS A N 1
ATOM 668 C CA . LYS A 1 81 ? -15.033 12.014 -2.239 1.00 60.22 81 LYS A CA 1
ATOM 669 C C . LYS A 1 81 ? -15.646 11.410 -0.968 1.00 60.22 81 LYS A C 1
ATOM 671 O O . LYS A 1 81 ? -16.771 11.752 -0.632 1.00 60.22 81 LYS A O 1
ATOM 676 N N . ASN A 1 82 ? -14.931 10.493 -0.315 1.00 54.59 82 ASN A N 1
ATOM 677 C CA . ASN A 1 82 ? -15.357 9.776 0.895 1.00 54.59 82 ASN A CA 1
ATOM 678 C C . ASN A 1 82 ? -14.643 10.278 2.171 1.00 54.59 82 ASN A C 1
ATOM 680 O O . ASN A 1 82 ? -14.650 9.581 3.189 1.00 54.59 82 ASN A O 1
ATOM 684 N N . ASN A 1 83 ? -13.968 11.425 2.092 1.00 45.84 83 ASN A N 1
ATOM 685 C CA . ASN A 1 83 ? -13.436 12.194 3.220 1.00 45.84 83 ASN A CA 1
ATOM 686 C C . ASN A 1 83 ? -14.247 13.481 3.337 1.00 45.84 83 ASN A C 1
ATOM 688 O O . ASN A 1 83 ? -14.410 13.934 4.485 1.00 45.84 83 ASN A O 1
#

Mean predicted aligned error: 6.57 Å

Radius of gyration: 14.06 Å; Cα contacts (8 Å, |Δi|>4): 47; chains: 1; bounding box: 32×23×36 Å